Protein AF-X1J304-F1 (afdb_monomer)

Solvent-accessible surface area (backbone atoms only — not comparable to full-atom values): 6869 Å² total; per-residue (Å²): 71,37,33,36,25,43,45,40,58,75,70,74,62,66,76,68,85,78,65,84,80,47,63,70,56,57,67,50,58,81,76,45,65,69,67,85,62,41,68,59,48,56,53,50,46,40,74,79,41,79,46,53,76,30,53,32,90,58,16,23,46,63,52,46,73,74,50,47,51,79,29,48,41,80,45,75,54,59,59,70,50,84,34,91,89,47,60,55,69,13,27,45,43,32,13,77,60,67,61,100,86,41,63,10,62,49,33,44,56,58,56,76,72,51,74,62,57,52,114

InterPro domains:
  IPR024983 CHAT domain [PF12770] (31-117)

pLDDT: mean 86.0, std 13.69, range [49.28, 97.06]

Nearest PDB structures (foldseek):
  8rw5-assembly1_B  TM=8.098E-01  e=4.177E-02  Myxococcus xanthus
  8rot-assembly1_B  TM=7.914E-01  e=3.651E-02  Myxococcus xanthus
  5z20-assembly1_C  TM=4.180E-01  e=5.692E+00  Pseudomonas aeruginosa

Mean predicted aligned error: 5.96 Å

Sequence (119 aa):
MLAFAPEYDANALSLLDKRELITRQKKYRKDLYPIPGVIEEVNAIKSLIPSD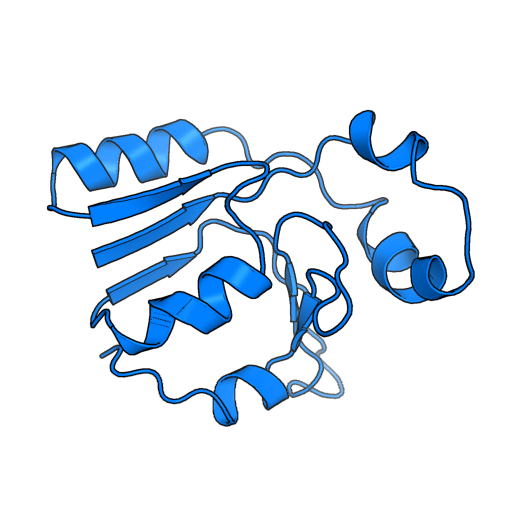VYIGSDATETNFKKIAENYDILHLAMHTVIDNQDPMFSKLIFTLITDSLNDGLLNTHEIFSLKLKAR

Structure (mmCIF, N/CA/C/O backbone):
data_AF-X1J304-F1
#
_entry.id   AF-X1J304-F1
#
loop_
_atom_site.group_PDB
_atom_site.id
_atom_site.type_symbol
_atom_site.label_atom_id
_atom_site.label_alt_id
_atom_site.label_comp_id
_atom_site.label_asym_id
_atom_site.label_entity_id
_atom_site.label_seq_id
_atom_site.pdbx_PDB_ins_code
_atom_site.Cartn_x
_atom_site.Cartn_y
_atom_site.Cartn_z
_atom_site.occupancy
_atom_site.B_iso_or_equiv
_atom_site.auth_seq_id
_atom_site.auth_comp_id
_atom_site.auth_asym_id
_atom_site.auth_atom_id
_atom_site.pdbx_PDB_model_num
ATOM 1 N N . MET A 1 1 ? -10.841 -0.594 10.101 1.00 91.69 1 MET A N 1
ATOM 2 C CA . MET A 1 1 ? -10.094 -1.351 9.066 1.00 91.69 1 MET A CA 1
ATOM 3 C C . MET A 1 1 ? -9.336 -0.371 8.185 1.00 91.69 1 MET A C 1
ATOM 5 O O . MET A 1 1 ? -9.771 0.767 8.083 1.00 91.69 1 MET A O 1
ATOM 9 N N . LEU A 1 2 ? -8.232 -0.790 7.574 1.00 96.38 2 LEU A N 1
ATOM 10 C CA . LEU A 1 2 ? -7.475 0.009 6.612 1.00 96.38 2 LEU A CA 1
ATOM 11 C C . LEU A 1 2 ? -7.488 -0.671 5.242 1.00 96.38 2 LEU A C 1
ATOM 13 O O .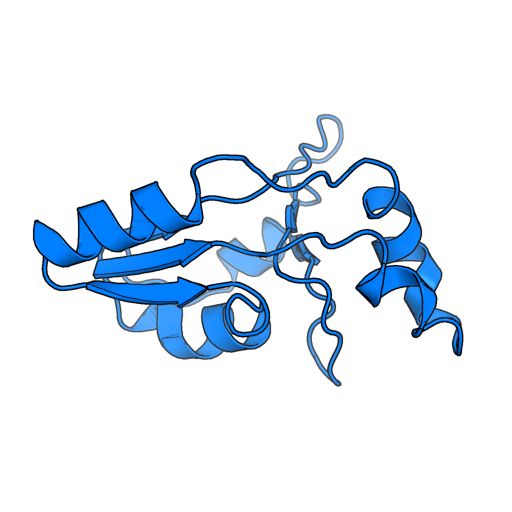 LEU A 1 2 ? -7.207 -1.866 5.168 1.00 96.38 2 LEU A O 1
ATOM 17 N N . ALA A 1 3 ? -7.775 0.076 4.177 1.00 96.62 3 ALA A N 1
ATOM 18 C CA . ALA A 1 3 ? -7.767 -0.426 2.807 1.00 96.62 3 ALA A CA 1
ATOM 19 C C . ALA A 1 3 ? -6.872 0.420 1.886 1.00 96.62 3 ALA A C 1
ATOM 21 O O . ALA A 1 3 ? -6.874 1.648 1.970 1.00 96.62 3 ALA A O 1
ATOM 22 N N . PHE A 1 4 ? -6.116 -0.237 1.005 1.00 96.94 4 PHE A N 1
ATOM 23 C CA . PHE A 1 4 ? -5.258 0.404 0.003 1.00 96.94 4 PHE A CA 1
ATOM 24 C C . PHE A 1 4 ? -5.609 -0.082 -1.402 1.00 96.94 4 PHE A C 1
ATOM 26 O O . PHE A 1 4 ? -5.666 -1.289 -1.632 1.00 96.94 4 PHE A O 1
ATOM 33 N N . ALA A 1 5 ? -5.760 0.863 -2.329 1.00 95.88 5 ALA A N 1
ATOM 34 C CA . ALA A 1 5 ? -5.977 0.633 -3.755 1.00 95.88 5 ALA A CA 1
ATOM 35 C C . ALA A 1 5 ? -5.018 1.511 -4.587 1.00 95.88 5 ALA A C 1
ATOM 37 O O . ALA A 1 5 ? -5.361 2.645 -4.934 1.00 95.88 5 ALA A O 1
ATOM 38 N N . PRO A 1 6 ? -3.793 1.034 -4.868 1.00 94.31 6 PRO A N 1
ATOM 39 C CA . PRO A 1 6 ? -2.826 1.748 -5.696 1.00 94.31 6 PRO A CA 1
ATOM 40 C C . PRO A 1 6 ? -3.269 1.966 -7.138 1.00 94.31 6 PRO A C 1
ATOM 42 O O . PRO A 1 6 ? -4.053 1.194 -7.690 1.00 94.31 6 PRO A O 1
ATOM 45 N N . GLU A 1 7 ? -2.685 2.982 -7.772 1.00 89.94 7 GLU A N 1
ATOM 46 C CA . GLU A 1 7 ? -2.811 3.210 -9.212 1.00 89.94 7 GLU A CA 1
ATOM 47 C C . GLU A 1 7 ? -1.496 2.945 -9.945 1.00 89.94 7 GLU A C 1
ATOM 49 O O . GLU A 1 7 ? -0.396 3.163 -9.431 1.00 89.94 7 GLU A O 1
ATOM 54 N N . TYR A 1 8 ? -1.633 2.497 -11.190 1.00 86.94 8 TYR A N 1
ATOM 55 C CA . TYR A 1 8 ? -0.522 2.117 -12.057 1.00 86.94 8 TYR A CA 1
ATOM 56 C C . TYR A 1 8 ? -0.667 2.770 -13.436 1.00 86.94 8 TYR A C 1
ATOM 58 O O . TYR A 1 8 ? -0.570 2.106 -14.464 1.00 86.94 8 TYR A O 1
ATOM 66 N N . ASP A 1 9 ? -0.973 4.071 -13.468 1.00 73.44 9 ASP A N 1
ATOM 67 C CA . ASP A 1 9 ? -1.172 4.787 -14.730 1.00 73.44 9 ASP A CA 1
ATOM 68 C C . ASP A 1 9 ? 0.111 4.803 -15.576 1.00 73.44 9 ASP A C 1
ATOM 70 O O . ASP A 1 9 ? 1.108 5.439 -15.232 1.00 73.44 9 ASP A O 1
ATOM 74 N N . ALA A 1 10 ? 0.058 4.140 -16.731 1.00 60.25 10 ALA A N 1
ATOM 75 C CA . ALA A 1 10 ? 1.138 4.094 -17.707 1.00 60.25 10 ALA A CA 1
ATOM 76 C C . ALA A 1 10 ? 1.567 5.490 -18.210 1.00 60.25 10 ALA A C 1
ATOM 78 O O . ALA A 1 10 ? 2.728 5.662 -18.588 1.00 60.25 10 ALA A O 1
ATOM 79 N N . ASN A 1 11 ? 0.671 6.487 -18.190 1.00 54.31 11 ASN A N 1
ATOM 80 C CA . ASN A 1 11 ? 0.944 7.840 -18.685 1.00 54.31 11 ASN A CA 1
ATOM 81 C C . ASN A 1 11 ? 1.627 8.732 -17.636 1.00 54.31 11 ASN A C 1
ATOM 83 O O . ASN A 1 11 ? 2.609 9.403 -17.956 1.00 54.31 11 ASN A O 1
ATOM 87 N N . ALA A 1 12 ? 1.190 8.700 -16.372 1.00 52.53 12 ALA A N 1
ATOM 88 C CA . ALA A 1 12 ? 1.877 9.385 -15.268 1.00 52.53 12 ALA A CA 1
ATOM 89 C C . ALA A 1 12 ? 3.334 8.905 -15.081 1.00 52.53 12 ALA A C 1
ATOM 91 O O . ALA A 1 12 ? 4.212 9.661 -14.656 1.00 52.53 12 ALA A O 1
ATOM 92 N N . LEU A 1 13 ? 3.618 7.655 -15.461 1.00 52.25 13 LEU A N 1
ATOM 93 C CA . LEU A 1 13 ? 4.929 7.019 -15.337 1.00 52.25 13 LEU A CA 1
ATOM 94 C C . LEU A 1 13 ? 5.979 7.496 -16.359 1.00 52.25 13 LEU A C 1
ATOM 96 O O . LEU A 1 13 ? 7.167 7.245 -16.142 1.00 52.25 13 LEU A O 1
ATOM 100 N N . SER A 1 14 ? 5.593 8.192 -17.438 1.00 50.09 14 SER A N 1
ATOM 101 C CA . SER A 1 14 ? 6.542 8.695 -18.449 1.00 50.09 14 SER A CA 1
ATOM 102 C C . SER A 1 14 ? 7.186 10.040 -18.078 1.00 50.09 14 SER A C 1
ATOM 104 O O . SER A 1 14 ? 8.163 10.443 -18.706 1.00 50.09 14 SER A O 1
ATOM 106 N N . LEU A 1 15 ? 6.651 10.753 -17.080 1.00 49.28 15 LEU A N 1
ATOM 107 C CA . LEU A 1 15 ? 7.086 12.110 -16.715 1.00 49.28 15 LEU A CA 1
ATOM 108 C C . LEU A 1 15 ? 8.203 12.141 -15.654 1.00 49.28 15 LEU A C 1
ATOM 110 O O . LEU A 1 15 ? 8.783 13.195 -15.399 1.00 49.28 15 LEU A O 1
ATOM 114 N N . LEU A 1 16 ? 8.540 10.994 -15.056 1.00 52.56 16 LEU A N 1
ATOM 115 C CA . LEU A 1 16 ? 9.500 10.870 -13.947 1.00 52.56 16 LEU A CA 1
ATOM 116 C C . LEU A 1 16 ? 10.937 10.526 -14.397 1.00 52.56 16 LEU A C 1
ATOM 118 O O . LEU A 1 16 ? 11.764 10.145 -13.572 1.00 52.56 16 LEU A O 1
ATOM 122 N N . ASP A 1 17 ? 11.259 10.658 -15.688 1.00 52.06 17 ASP A N 1
ATOM 123 C CA . ASP A 1 17 ? 12.484 10.136 -16.326 1.00 52.06 17 ASP A CA 1
ATOM 124 C C . ASP A 1 17 ? 13.770 10.953 -16.048 1.00 52.06 17 ASP A C 1
ATOM 126 O O . ASP A 1 17 ? 14.535 11.294 -16.952 1.00 52.06 17 ASP A O 1
ATOM 130 N N . LYS A 1 18 ? 14.036 11.301 -14.781 1.00 51.34 18 LYS A N 1
ATOM 131 C CA . LYS A 1 18 ? 15.315 11.896 -14.355 1.00 51.34 18 LYS A CA 1
ATOM 132 C C . LYS A 1 18 ? 15.777 11.344 -13.001 1.00 51.34 18 LYS A C 1
ATOM 134 O O . LYS A 1 18 ? 15.439 11.920 -11.971 1.00 51.34 18 LYS A O 1
ATOM 139 N N . ARG A 1 19 ? 16.635 10.307 -13.052 1.00 53.25 19 ARG A N 1
ATOM 140 C CA . ARG A 1 19 ? 17.724 9.887 -12.114 1.00 53.25 19 ARG A CA 1
ATOM 141 C C . ARG A 1 19 ? 17.738 8.369 -11.832 1.00 53.25 19 ARG A C 1
ATOM 143 O O . ARG A 1 19 ? 16.704 7.730 -11.720 1.00 53.25 19 ARG A O 1
ATOM 150 N N . GLU A 1 20 ? 18.941 7.805 -11.699 1.0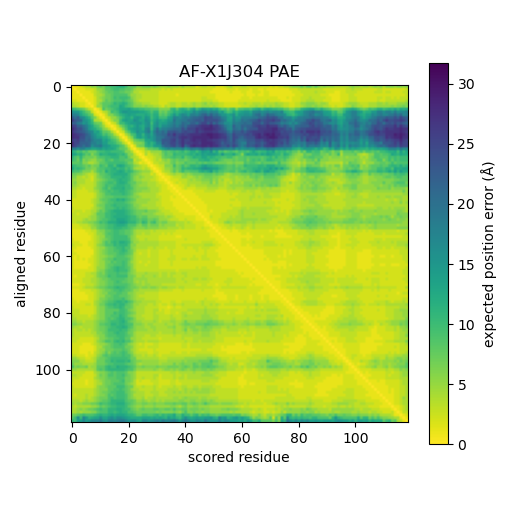0 49.53 20 GL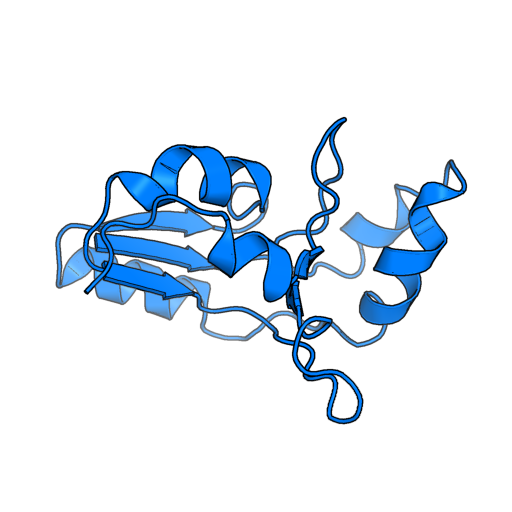U A N 1
ATOM 151 C CA . GLU A 1 20 ? 19.309 6.369 -11.622 1.00 49.53 20 GLU A CA 1
ATOM 152 C C . GLU A 1 20 ? 18.520 5.455 -10.657 1.00 49.53 20 GLU A C 1
ATOM 154 O O . GLU A 1 20 ? 18.530 4.236 -10.845 1.00 49.53 20 GLU A O 1
ATOM 159 N N . LEU A 1 21 ? 17.778 5.999 -9.683 1.00 50.41 21 LEU A N 1
ATOM 160 C CA . LEU A 1 21 ? 16.886 5.235 -8.787 1.00 50.41 21 LEU A CA 1
ATOM 161 C C . LEU A 1 21 ? 15.756 4.502 -9.548 1.00 50.41 21 LEU A C 1
ATOM 163 O O . LEU A 1 21 ? 15.158 3.549 -9.051 1.00 50.41 21 LEU A O 1
ATOM 167 N N . ILE A 1 22 ? 15.511 4.904 -10.798 1.00 56.44 22 ILE A N 1
ATOM 168 C CA . ILE A 1 22 ? 14.471 4.392 -11.695 1.00 56.44 22 ILE A CA 1
ATOM 169 C C . ILE A 1 22 ? 14.654 2.909 -12.069 1.00 56.44 22 ILE A C 1
ATOM 171 O O . ILE A 1 22 ? 13.666 2.270 -12.423 1.00 56.44 22 ILE A O 1
ATOM 175 N N . THR A 1 23 ? 15.847 2.308 -11.974 1.00 60.97 23 THR A N 1
ATOM 176 C CA . THR A 1 23 ? 16.088 0.949 -12.514 1.00 60.97 23 THR A CA 1
ATOM 177 C C . THR A 1 23 ? 15.215 -0.131 -11.862 1.00 60.97 23 THR A C 1
ATOM 179 O O . THR A 1 23 ? 14.659 -0.979 -12.564 1.00 60.97 23 THR A O 1
ATOM 182 N N . ARG A 1 24 ? 15.029 -0.078 -10.534 1.00 69.25 24 ARG A N 1
ATOM 183 C CA . ARG A 1 24 ? 14.257 -1.088 -9.787 1.00 69.25 24 ARG A CA 1
ATOM 184 C C . ARG A 1 24 ? 12.764 -1.008 -10.099 1.00 69.25 24 ARG A C 1
ATOM 186 O O . ARG A 1 24 ? 12.159 -2.015 -10.446 1.00 69.25 24 ARG A O 1
ATOM 193 N N . GLN A 1 25 ? 12.193 0.193 -10.059 1.00 70.19 25 GLN A N 1
ATOM 194 C CA . GLN A 1 25 ? 10.785 0.431 -10.394 1.00 70.19 25 GLN A CA 1
ATOM 195 C C . GLN A 1 25 ? 10.503 0.196 -11.884 1.00 70.19 25 GLN A C 1
ATOM 197 O O . GLN A 1 25 ? 9.474 -0.373 -12.235 1.00 70.19 25 GLN A O 1
ATOM 202 N N . LYS A 1 26 ? 11.430 0.573 -12.777 1.00 71.50 26 LYS A N 1
ATOM 203 C CA . LYS A 1 26 ? 11.297 0.400 -14.235 1.00 71.50 26 LYS A CA 1
ATOM 204 C C . LYS A 1 26 ? 11.128 -1.061 -14.644 1.00 71.50 26 LYS A C 1
ATOM 206 O O . LYS A 1 26 ? 10.450 -1.312 -15.636 1.00 71.50 26 LYS A O 1
ATOM 211 N N . LYS A 1 27 ? 11.692 -2.004 -13.878 1.00 78.12 27 LYS A N 1
ATOM 212 C CA . LYS A 1 27 ? 11.464 -3.443 -14.077 1.00 78.12 27 LYS A CA 1
ATOM 213 C C . LYS A 1 27 ? 9.979 -3.800 -13.972 1.00 78.12 27 LYS A C 1
ATOM 215 O O . LYS A 1 27 ? 9.503 -4.570 -14.790 1.00 78.12 27 LYS A O 1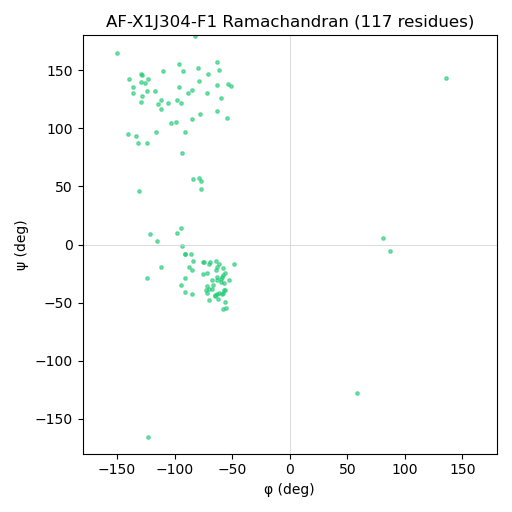
ATOM 220 N N . TYR A 1 28 ? 9.267 -3.231 -13.003 1.00 77.69 28 TYR A N 1
ATOM 221 C CA . TYR A 1 28 ? 7.876 -3.592 -12.714 1.00 77.69 28 TYR A CA 1
ATOM 222 C C . TYR A 1 28 ? 6.869 -2.729 -13.479 1.00 77.69 28 TYR A C 1
ATOM 224 O O . TYR A 1 28 ? 5.812 -3.212 -13.852 1.00 77.69 28 TYR A O 1
ATOM 232 N N . ARG A 1 29 ? 7.219 -1.480 -13.811 1.00 72.88 29 ARG A N 1
ATOM 233 C CA . ARG A 1 29 ? 6.338 -0.538 -14.529 1.00 72.88 29 ARG A CA 1
ATOM 234 C C . ARG A 1 29 ? 5.744 -1.063 -15.836 1.00 72.88 29 ARG A C 1
ATOM 236 O O . ARG A 1 29 ? 4.668 -0.621 -16.207 1.00 72.88 29 ARG A O 1
ATOM 243 N N . LYS A 1 30 ? 6.440 -1.952 -16.550 1.00 69.06 30 LYS A N 1
ATOM 244 C CA . LYS A 1 30 ? 5.978 -2.456 -17.855 1.00 69.06 30 LYS A CA 1
ATOM 245 C C . LYS A 1 30 ? 4.785 -3.409 -17.758 1.00 69.06 30 LYS A C 1
ATOM 247 O O . LYS A 1 30 ? 4.036 -3.508 -18.722 1.00 69.06 30 LYS A O 1
ATOM 252 N N . ASP A 1 31 ? 4.617 -4.057 -16.609 1.00 74.69 31 ASP A N 1
ATOM 253 C CA . ASP A 1 31 ? 3.636 -5.130 -16.421 1.00 74.69 31 ASP A CA 1
ATOM 254 C C . ASP A 1 31 ? 2.537 -4.749 -15.413 1.00 74.69 31 ASP A C 1
ATOM 256 O O . ASP A 1 31 ? 1.660 -5.554 -15.104 1.00 74.69 31 ASP A O 1
ATOM 260 N N . LEU A 1 32 ? 2.565 -3.515 -14.899 1.00 82.38 32 LEU A N 1
ATOM 261 C CA . LEU A 1 32 ? 1.575 -3.001 -13.957 1.00 82.38 32 LEU A CA 1
ATOM 262 C C . LEU A 1 32 ? 0.443 -2.315 -14.711 1.00 82.38 32 LEU A C 1
ATOM 264 O O . LEU A 1 32 ? 0.530 -1.143 -15.066 1.00 82.38 32 LEU A O 1
ATOM 268 N N . TYR A 1 33 ? -0.631 -3.061 -14.930 1.00 84.31 33 TYR A N 1
ATOM 269 C CA . TYR A 1 33 ? -1.881 -2.513 -15.442 1.00 84.31 33 TYR A CA 1
ATOM 270 C C . TYR A 1 33 ? -2.806 -2.136 -14.282 1.00 84.31 33 TYR A C 1
ATOM 272 O O . TYR A 1 33 ? -2.770 -2.799 -13.239 1.00 84.31 33 TYR A O 1
ATOM 280 N N . PRO A 1 34 ? -3.663 -1.113 -14.445 1.00 84.94 34 PRO A N 1
ATOM 281 C CA . PRO A 1 34 ? -4.735 -0.850 -13.494 1.00 84.94 34 PRO A CA 1
ATOM 282 C C . PRO A 1 34 ? -5.546 -2.122 -13.225 1.00 84.94 34 PRO A C 1
ATOM 284 O O . PRO A 1 34 ? -5.869 -2.850 -14.163 1.00 84.94 34 PRO A O 1
ATOM 287 N N . ILE A 1 35 ? -5.866 -2.387 -11.956 1.00 86.31 35 ILE A N 1
ATOM 288 C CA . ILE A 1 35 ? -6.734 -3.501 -11.558 1.00 86.31 35 ILE A CA 1
ATOM 289 C C . ILE A 1 35 ? -8.182 -3.003 -11.682 1.00 86.31 35 ILE A C 1
ATOM 291 O O . ILE A 1 35 ? -8.591 -2.146 -10.893 1.00 86.31 35 ILE A O 1
ATOM 295 N N . PRO A 1 36 ? -8.965 -3.459 -12.678 1.00 86.75 36 PRO A N 1
ATOM 296 C CA . PRO A 1 36 ? -10.328 -2.971 -12.860 1.00 86.75 36 PRO A CA 1
ATOM 297 C C . PRO A 1 36 ? -11.188 -3.335 -11.647 1.00 86.75 36 PRO A C 1
ATOM 299 O O . PRO A 1 36 ? -11.115 -4.463 -11.165 1.00 86.75 36 PRO A O 1
ATOM 302 N N . GLY A 1 37 ? -12.016 -2.406 -11.171 1.00 87.88 37 GLY A N 1
ATOM 303 C CA . GLY A 1 37 ? -12.905 -2.654 -10.032 1.00 87.88 37 GLY A CA 1
ATOM 304 C C . GLY A 1 37 ? -12.281 -2.399 -8.657 1.00 87.88 37 GLY A C 1
ATOM 305 O O . GLY A 1 37 ? -12.988 -2.486 -7.658 1.00 87.88 37 GLY A O 1
ATOM 306 N N . VAL A 1 38 ? -10.981 -2.089 -8.574 1.00 91.62 38 VAL A N 1
ATOM 307 C CA . VAL A 1 38 ? -10.282 -1.973 -7.281 1.00 91.62 38 VAL A CA 1
ATOM 308 C C . VAL A 1 38 ? -10.777 -0.786 -6.450 1.00 91.62 38 VAL A C 1
ATOM 310 O O . VAL A 1 38 ? -10.876 -0.864 -5.228 1.00 91.62 38 VAL A O 1
ATOM 313 N N . ILE A 1 39 ? -11.133 0.317 -7.116 1.00 91.38 39 ILE A N 1
ATOM 314 C CA . ILE A 1 39 ? -11.672 1.519 -6.470 1.00 91.38 39 ILE A CA 1
ATOM 315 C C . ILE A 1 39 ? -13.093 1.239 -5.978 1.00 91.38 39 ILE A C 1
ATOM 317 O O . ILE A 1 39 ? -13.472 1.634 -4.875 1.00 91.38 39 ILE A O 1
ATOM 321 N N . GLU A 1 40 ? -13.885 0.546 -6.788 1.00 93.25 40 GLU A N 1
ATOM 322 C CA . GLU A 1 40 ? -15.237 0.121 -6.454 1.00 93.25 40 GLU A CA 1
ATOM 323 C C . GLU A 1 40 ? -15.233 -0.845 -5.260 1.00 93.25 40 GLU A C 1
ATOM 325 O O . GLU A 1 40 ? -16.034 -0.670 -4.343 1.00 93.25 40 GLU A O 1
ATOM 330 N N . GLU A 1 41 ? -14.297 -1.798 -5.219 1.00 91.00 41 GLU A N 1
ATOM 331 C CA . GLU A 1 41 ? -14.114 -2.753 -4.121 1.00 91.00 41 GLU A CA 1
ATOM 332 C C . GLU A 1 41 ? -13.859 -2.041 -2.787 1.00 91.00 41 GLU A C 1
ATOM 334 O O . GLU A 1 41 ? -14.614 -2.224 -1.827 1.00 91.00 41 GLU A O 1
ATOM 339 N N . VAL A 1 42 ? -12.842 -1.176 -2.716 1.00 92.75 42 VAL A N 1
ATOM 340 C CA . VAL A 1 42 ? -12.490 -0.515 -1.448 1.00 92.75 42 VAL A CA 1
ATOM 341 C C . VAL A 1 42 ? -13.562 0.470 -0.974 1.00 92.75 42 VAL A C 1
ATOM 343 O O . VAL A 1 42 ? -13.781 0.621 0.231 1.00 92.75 42 VAL A O 1
ATOM 346 N N . ASN A 1 43 ? -14.293 1.102 -1.898 1.00 92.81 43 ASN A N 1
ATOM 347 C CA . ASN A 1 43 ? -15.433 1.958 -1.559 1.00 92.81 43 ASN A CA 1
ATOM 348 C C . ASN A 1 43 ? -16.649 1.149 -1.080 1.00 92.81 43 ASN A C 1
ATOM 350 O O . ASN A 1 43 ? -17.362 1.584 -0.168 1.00 92.81 43 ASN A O 1
ATOM 354 N N . ALA A 1 44 ? -16.875 -0.040 -1.644 1.00 92.81 44 ALA A N 1
ATOM 355 C CA . ALA A 1 44 ? -17.908 -0.951 -1.167 1.00 92.81 44 ALA A CA 1
ATOM 356 C C . ALA A 1 44 ? -17.590 -1.442 0.254 1.00 92.81 44 ALA A C 1
ATOM 358 O O . ALA A 1 44 ? -18.465 -1.402 1.120 1.00 92.81 44 ALA A O 1
ATOM 359 N N . ILE A 1 45 ? -16.329 -1.800 0.531 1.00 89.94 45 ILE A N 1
ATOM 360 C CA . ILE A 1 45 ? -15.865 -2.175 1.877 1.00 89.94 45 ILE A CA 1
ATOM 361 C C . ILE A 1 45 ? -16.146 -1.054 2.877 1.00 89.94 45 ILE A C 1
ATOM 363 O O . ILE A 1 45 ? -16.772 -1.309 3.903 1.00 89.94 45 ILE A O 1
ATOM 367 N N . LYS A 1 46 ? -15.766 0.188 2.553 1.00 92.00 46 LYS A N 1
ATOM 368 C CA . LYS A 1 46 ? -16.013 1.362 3.408 1.00 92.00 46 LYS A CA 1
ATOM 369 C C . LYS A 1 46 ? -17.487 1.574 3.741 1.00 92.00 46 LYS A C 1
ATOM 371 O O . LYS A 1 46 ? -17.814 2.069 4.817 1.00 92.00 46 LYS A O 1
ATOM 376 N N . SER A 1 47 ? -18.374 1.220 2.813 1.00 91.38 47 SER A N 1
ATOM 377 C CA . SER A 1 47 ? -19.823 1.349 2.996 1.00 91.38 47 SER A CA 1
ATOM 378 C C . SER A 1 47 ? -20.402 0.271 3.917 1.00 91.38 47 SER A C 1
ATOM 380 O O . SER A 1 47 ? -21.438 0.491 4.539 1.00 91.38 47 SER A O 1
ATOM 382 N N . LEU A 1 48 ? -19.743 -0.887 4.011 1.00 92.50 48 LEU A N 1
ATOM 383 C CA . LEU A 1 48 ? -20.166 -2.022 4.835 1.00 92.50 48 LEU A CA 1
ATOM 384 C C . LEU A 1 48 ? -19.503 -2.027 6.217 1.00 92.50 48 LEU A C 1
ATOM 386 O O . LEU A 1 48 ? -20.111 -2.450 7.199 1.00 92.50 48 LEU A O 1
ATOM 390 N N . ILE A 1 49 ? -18.249 -1.585 6.291 1.00 91.06 49 ILE A N 1
ATOM 391 C CA . ILE A 1 49 ? -17.399 -1.637 7.478 1.00 91.06 49 ILE A CA 1
ATOM 392 C C . ILE A 1 49 ? -16.686 -0.286 7.608 1.00 91.06 49 ILE A C 1
ATOM 394 O O . ILE A 1 49 ? -16.058 0.152 6.645 1.00 91.06 49 ILE A O 1
ATOM 398 N N . PRO A 1 50 ? -16.693 0.362 8.790 1.00 91.56 50 PRO A N 1
ATOM 399 C CA . PRO A 1 50 ? -15.903 1.566 9.021 1.00 91.56 50 PRO A CA 1
ATOM 400 C C . PRO A 1 50 ? -14.417 1.339 8.702 1.00 91.56 50 PRO A C 1
ATOM 402 O O . PRO A 1 50 ? -13.690 0.620 9.410 1.00 91.56 50 PRO A O 1
ATOM 405 N N . SER A 1 51 ? -13.964 1.949 7.609 1.00 93.38 51 SER A N 1
ATOM 406 C CA . SER A 1 51 ? -12.599 1.804 7.126 1.00 93.38 51 SER A CA 1
ATOM 407 C C . SER A 1 51 ? -12.015 3.111 6.614 1.00 93.38 51 SER A C 1
ATOM 409 O O . SER A 1 51 ? -12.682 3.869 5.905 1.00 93.38 51 SER A O 1
ATOM 411 N N . ASP A 1 52 ? -10.731 3.300 6.895 1.00 95.88 52 ASP A N 1
ATOM 412 C CA . ASP A 1 52 ? -9.917 4.306 6.230 1.00 95.88 52 ASP A CA 1
ATOM 413 C C . ASP A 1 52 ? -9.382 3.720 4.929 1.00 95.88 52 ASP A C 1
ATOM 415 O O . ASP A 1 52 ? -8.927 2.575 4.889 1.00 95.88 52 ASP A O 1
ATOM 419 N N . VAL A 1 53 ? -9.493 4.491 3.850 1.00 96.06 53 VAL A N 1
ATOM 420 C CA . VAL A 1 53 ? -9.194 4.022 2.497 1.00 96.06 53 VAL A CA 1
ATOM 421 C C . VAL A 1 53 ? -8.226 4.987 1.834 1.00 96.06 53 VAL A C 1
ATOM 423 O O . VAL A 1 53 ? -8.489 6.187 1.788 1.00 96.06 53 VAL A O 1
ATOM 426 N N . TYR A 1 54 ? -7.136 4.444 1.302 1.00 96.44 54 TYR A N 1
ATOM 427 C CA . TYR A 1 54 ? -6.133 5.160 0.522 1.00 96.44 54 TYR A CA 1
ATOM 428 C C . TYR A 1 54 ? -6.201 4.673 -0.924 1.00 96.44 54 TYR A C 1
ATOM 430 O O . TYR A 1 54 ? -6.104 3.472 -1.177 1.00 96.44 54 TYR A O 1
ATOM 438 N N . ILE A 1 55 ? -6.390 5.593 -1.871 1.00 94.38 55 ILE A N 1
ATOM 439 C CA . ILE A 1 55 ? -6.631 5.284 -3.288 1.00 94.38 55 ILE A CA 1
ATOM 440 C C . ILE A 1 55 ? -5.654 6.079 -4.154 1.00 94.38 55 ILE A C 1
ATOM 442 O O . ILE A 1 55 ? -5.309 7.213 -3.820 1.00 94.38 55 ILE A O 1
ATOM 446 N N . GLY A 1 56 ? -5.215 5.494 -5.267 1.00 92.25 56 GLY A N 1
ATOM 447 C CA . GLY A 1 56 ? -4.432 6.184 -6.287 1.00 92.25 56 GLY A CA 1
ATOM 448 C C . GLY A 1 56 ? -3.135 6.763 -5.730 1.00 92.25 56 GLY A C 1
ATOM 449 O O . GLY A 1 56 ? -2.377 6.059 -5.057 1.00 92.25 56 GLY A O 1
ATOM 450 N N . SER A 1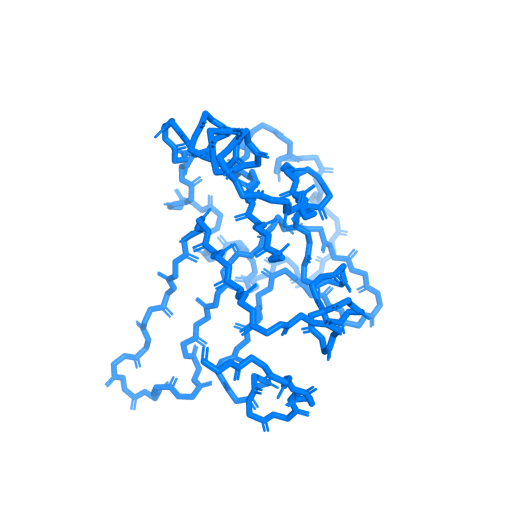 57 ? -2.883 8.050 -5.962 1.00 91.50 57 SER A N 1
ATOM 451 C CA . SER A 1 57 ? -1.691 8.753 -5.467 1.00 91.50 57 SER A CA 1
ATOM 452 C C . SER A 1 57 ? -1.512 8.727 -3.946 1.00 91.50 57 SER A C 1
ATOM 454 O O . SER A 1 57 ? -0.395 8.918 -3.474 1.00 91.50 57 SER A O 1
ATOM 456 N N . ASP A 1 58 ? -2.570 8.467 -3.171 1.00 94.19 58 ASP A N 1
ATOM 457 C CA . ASP A 1 58 ? -2.487 8.379 -1.710 1.00 94.19 58 ASP A CA 1
ATOM 458 C C . ASP A 1 58 ? -2.119 6.972 -1.219 1.00 94.19 58 ASP A C 1
ATOM 460 O O . ASP A 1 58 ? -1.613 6.815 -0.102 1.00 94.19 58 ASP A O 1
ATOM 464 N N . ALA A 1 59 ? -2.305 5.944 -2.049 1.00 95.56 59 ALA A N 1
ATOM 465 C CA . ALA A 1 59 ? -1.986 4.552 -1.744 1.00 95.56 59 ALA A CA 1
ATOM 466 C C . ALA A 1 59 ? -0.479 4.257 -1.895 1.00 95.56 59 ALA A C 1
ATOM 468 O O . ALA A 1 59 ? -0.056 3.386 -2.658 1.00 95.56 59 ALA A O 1
ATOM 469 N N . THR A 1 60 ? 0.343 5.006 -1.160 1.00 95.50 60 THR A N 1
ATOM 470 C CA . THR A 1 60 ? 1.810 4.917 -1.175 1.00 95.50 60 THR A CA 1
ATOM 471 C C . THR A 1 60 ? 2.350 4.036 -0.055 1.00 95.50 60 THR A C 1
ATOM 473 O O . THR A 1 60 ? 1.750 3.915 1.016 1.00 95.50 60 THR A O 1
ATOM 476 N N . GLU A 1 61 ? 3.543 3.483 -0.274 1.00 95.88 61 GLU A N 1
ATOM 477 C CA . GLU A 1 61 ? 4.294 2.744 0.746 1.00 95.88 61 GLU A CA 1
ATOM 478 C C . GLU A 1 61 ? 4.529 3.599 2.002 1.00 95.88 61 GLU A C 1
ATOM 480 O O . GLU A 1 61 ? 4.401 3.122 3.129 1.00 95.88 61 GLU A O 1
ATOM 485 N N . THR A 1 62 ? 4.812 4.888 1.817 1.00 96.00 62 THR A N 1
ATOM 486 C CA . THR A 1 62 ? 5.034 5.842 2.906 1.00 96.00 62 THR A CA 1
ATOM 487 C C . THR A 1 62 ? 3.804 6.013 3.783 1.00 96.00 62 THR A C 1
ATOM 489 O O . THR A 1 62 ? 3.917 5.978 5.009 1.00 96.00 62 THR A O 1
ATOM 492 N N . ASN A 1 63 ? 2.626 6.194 3.181 1.00 96.50 63 ASN A N 1
ATOM 493 C CA . ASN A 1 63 ? 1.387 6.297 3.944 1.00 96.50 63 ASN A CA 1
ATOM 494 C C . ASN A 1 63 ? 1.096 4.980 4.664 1.00 96.50 63 ASN A C 1
ATOM 496 O O . ASN A 1 63 ? 0.835 4.998 5.864 1.00 96.50 63 ASN A O 1
ATOM 500 N N . PHE A 1 64 ? 1.257 3.842 3.987 1.00 97.06 64 PHE A N 1
ATOM 501 C CA . PHE A 1 64 ? 1.091 2.532 4.608 1.00 97.06 64 PHE A CA 1
ATOM 502 C C . PHE A 1 64 ? 1.987 2.349 5.842 1.00 97.06 64 PHE A C 1
ATOM 504 O O . PHE A 1 64 ? 1.474 2.102 6.932 1.00 97.06 64 PHE A O 1
ATOM 511 N N . LYS A 1 65 ? 3.307 2.552 5.719 1.00 95.69 65 LYS A N 1
ATOM 512 C CA . LYS A 1 65 ? 4.247 2.404 6.845 1.00 95.69 65 LYS A CA 1
ATOM 513 C C . LYS A 1 65 ? 3.922 3.341 8.016 1.00 95.69 65 LYS A C 1
ATOM 515 O O . LYS A 1 65 ? 4.156 2.969 9.160 1.00 95.69 65 LYS A O 1
ATOM 520 N N . LYS A 1 66 ? 3.378 4.536 7.751 1.00 95.06 66 LYS A N 1
ATOM 521 C CA . LYS A 1 66 ? 3.008 5.511 8.792 1.00 95.06 66 LYS A CA 1
ATOM 522 C C . LYS A 1 66 ? 1.773 5.113 9.590 1.00 95.06 66 LYS A C 1
ATOM 524 O O . LYS A 1 66 ? 1.728 5.401 10.781 1.00 95.06 66 LYS A O 1
ATOM 529 N N . ILE A 1 67 ? 0.758 4.537 8.943 1.00 95.50 67 ILE A N 1
ATOM 530 C CA . ILE A 1 67 ? -0.545 4.343 9.592 1.00 95.50 67 ILE A CA 1
ATOM 531 C C . ILE A 1 67 ? -0.902 2.881 9.877 1.00 95.50 67 ILE A C 1
ATOM 533 O O . ILE A 1 67 ? -1.730 2.644 10.752 1.00 95.50 67 ILE A O 1
ATOM 537 N N . ALA A 1 68 ? -0.270 1.897 9.224 1.00 95.81 68 ALA A N 1
ATOM 538 C CA . ALA A 1 68 ? -0.688 0.492 9.290 1.00 95.81 68 ALA A CA 1
ATOM 539 C C . ALA A 1 68 ? -0.583 -0.123 10.694 1.00 95.81 68 ALA A C 1
ATOM 541 O O . ALA A 1 68 ? -1.371 -1.000 11.039 1.00 95.81 68 ALA A O 1
ATOM 542 N N . GLU A 1 69 ? 0.328 0.368 11.541 1.00 95.06 69 GLU A N 1
ATOM 543 C CA . GLU A 1 69 ? 0.458 -0.078 12.938 1.00 95.06 69 GLU A CA 1
ATOM 544 C C . GLU A 1 69 ? -0.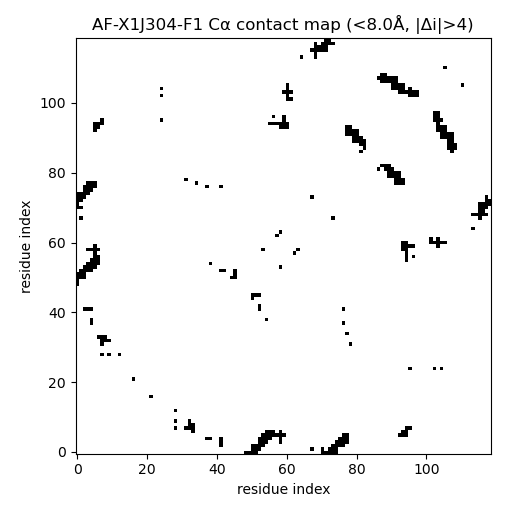769 0.235 13.815 1.00 95.06 69 GLU A C 1
ATOM 546 O O . GLU A 1 69 ? -0.913 -0.318 14.909 1.00 95.06 69 GLU A O 1
ATOM 551 N N . ASN A 1 70 ? -1.667 1.106 13.349 1.00 94.94 70 ASN A N 1
ATOM 552 C CA . ASN A 1 70 ? -2.854 1.530 14.090 1.00 94.94 70 ASN A CA 1
ATOM 553 C C . ASN A 1 70 ? -4.108 0.705 13.778 1.00 94.94 70 ASN A C 1
ATOM 555 O O . ASN A 1 70 ? -5.147 0.958 14.385 1.00 94.94 70 ASN A O 1
ATOM 559 N N . TYR A 1 71 ? -4.030 -0.270 12.868 1.00 94.69 71 TYR A N 1
ATOM 560 C CA . TYR A 1 71 ? -5.193 -1.033 12.414 1.00 94.69 71 TYR A CA 1
ATOM 561 C C . TYR A 1 71 ? -5.019 -2.535 12.625 1.00 94.69 71 TYR A C 1
ATOM 563 O O . TYR A 1 71 ? -3.949 -3.095 12.396 1.00 94.69 71 TYR A O 1
ATOM 571 N N . ASP A 1 72 ? -6.120 -3.188 13.001 1.00 93.69 72 ASP A N 1
ATOM 572 C CA . ASP A 1 72 ? -6.169 -4.640 13.204 1.00 93.69 72 ASP A CA 1
ATOM 573 C C . ASP A 1 72 ? -6.432 -5.420 11.905 1.00 93.69 72 ASP A C 1
ATOM 575 O O . ASP A 1 72 ? -6.107 -6.596 11.813 1.00 93.69 72 ASP A O 1
ATOM 579 N N . ILE A 1 73 ? -7.017 -4.777 10.891 1.00 94.12 73 ILE A N 1
ATOM 580 C CA . ILE A 1 73 ? -7.339 -5.405 9.602 1.00 94.12 73 ILE A CA 1
ATOM 581 C C . ILE A 1 73 ? -6.790 -4.521 8.490 1.00 94.12 73 ILE A C 1
ATOM 583 O O . ILE A 1 73 ? -7.164 -3.345 8.398 1.00 94.12 73 ILE A O 1
ATOM 587 N N . LEU A 1 74 ? -5.938 -5.109 7.650 1.00 95.25 74 LEU A N 1
ATOM 588 C CA . LEU A 1 74 ? -5.323 -4.484 6.482 1.00 95.25 74 LEU A CA 1
ATOM 589 C C . LEU A 1 74 ? -5.836 -5.193 5.223 1.00 95.25 74 LEU A C 1
ATOM 591 O O . LEU A 1 74 ? -5.635 -6.394 5.065 1.00 95.25 74 LEU A O 1
ATOM 595 N N . HIS A 1 75 ? -6.480 -4.458 4.324 1.00 95.75 75 HIS A N 1
ATOM 596 C CA . HIS A 1 75 ? -6.904 -4.955 3.019 1.00 95.75 75 HIS A CA 1
ATOM 597 C C . HIS A 1 75 ? -6.102 -4.262 1.924 1.00 95.75 75 HIS A C 1
ATOM 599 O O . HIS A 1 75 ? -6.151 -3.042 1.771 1.00 95.75 75 HIS A O 1
ATOM 605 N N . LEU A 1 76 ? -5.321 -5.045 1.189 1.00 95.12 76 LEU A N 1
ATOM 606 C CA . LEU A 1 76 ? -4.371 -4.549 0.202 1.00 95.12 76 LEU A CA 1
ATOM 607 C C . LEU A 1 76 ? -4.797 -5.051 -1.175 1.00 95.12 76 LEU A C 1
ATOM 609 O O . LEU A 1 76 ? -4.493 -6.182 -1.550 1.00 95.12 76 LEU A O 1
ATOM 613 N N . ALA A 1 77 ? -5.509 -4.209 -1.916 1.00 93.44 77 ALA A N 1
ATOM 614 C CA . ALA A 1 77 ? -5.994 -4.518 -3.251 1.00 93.44 77 ALA A CA 1
ATOM 615 C C . ALA A 1 77 ? -4.969 -4.008 -4.281 1.00 93.44 77 ALA A C 1
ATOM 617 O O . ALA A 1 77 ? -5.081 -2.908 -4.818 1.00 93.44 77 ALA A O 1
ATOM 618 N N . MET A 1 78 ? -3.882 -4.766 -4.464 1.00 92.81 78 MET A N 1
ATOM 619 C CA . MET A 1 78 ? -2.689 -4.328 -5.204 1.00 92.81 78 MET A CA 1
ATOM 620 C C . MET A 1 78 ? -1.946 -5.474 -5.895 1.00 92.81 78 MET A C 1
ATOM 622 O O . MET A 1 78 ? -2.124 -6.646 -5.562 1.00 92.81 78 MET A O 1
ATOM 626 N N . HIS A 1 79 ? -1.056 -5.127 -6.829 1.00 93.44 79 HIS A N 1
ATOM 627 C CA . HIS A 1 79 ? -0.143 -6.089 -7.447 1.00 93.44 79 HIS A CA 1
ATOM 628 C C . HIS A 1 79 ? 0.936 -6.560 -6.471 1.00 93.44 79 HIS A C 1
ATOM 630 O O . HIS A 1 79 ? 1.440 -5.802 -5.640 1.00 93.44 79 HIS A O 1
ATOM 636 N N . THR A 1 80 ? 1.333 -7.821 -6.625 1.00 91.94 80 THR A N 1
ATOM 637 C CA . THR A 1 80 ? 2.412 -8.447 -5.855 1.00 91.94 80 THR A CA 1
ATOM 638 C C . THR A 1 80 ? 3.389 -9.123 -6.806 1.00 91.94 80 THR A C 1
ATOM 640 O O . THR A 1 80 ? 2.984 -9.772 -7.769 1.00 91.94 80 THR A O 1
ATOM 643 N N . VAL A 1 81 ? 4.682 -9.006 -6.521 1.00 91.75 81 VAL A N 1
ATOM 644 C CA . VAL A 1 81 ? 5.729 -9.786 -7.185 1.00 91.75 81 VAL A CA 1
ATOM 645 C C . VAL A 1 81 ? 6.215 -10.845 -6.219 1.00 91.75 81 VAL A C 1
ATOM 647 O O . VAL A 1 81 ? 6.696 -10.519 -5.135 1.00 91.75 81 VAL A O 1
ATOM 650 N N . ILE A 1 82 ? 6.115 -12.104 -6.633 1.00 92.44 82 ILE A N 1
ATOM 651 C CA . ILE A 1 82 ? 6.605 -13.245 -5.865 1.00 92.44 82 ILE A CA 1
ATOM 652 C C . ILE A 1 82 ? 7.978 -13.644 -6.394 1.00 92.44 82 ILE A C 1
ATOM 654 O O . ILE A 1 82 ? 8.138 -13.921 -7.585 1.00 92.44 82 ILE A O 1
ATOM 658 N N . ASP A 1 83 ? 8.962 -13.673 -5.502 1.00 92.06 83 ASP A N 1
ATOM 659 C CA . ASP A 1 83 ? 10.283 -14.216 -5.789 1.00 92.06 83 ASP A CA 1
ATOM 660 C C . ASP A 1 83 ? 10.366 -15.649 -5.244 1.00 92.06 83 ASP A C 1
ATOM 662 O O . ASP A 1 83 ? 10.427 -15.883 -4.039 1.00 92.06 83 ASP A O 1
ATOM 666 N N . ASN A 1 84 ? 10.315 -16.624 -6.154 1.00 91.94 84 ASN A N 1
ATOM 667 C CA . ASN A 1 84 ? 10.317 -18.047 -5.805 1.00 91.94 84 ASN A CA 1
ATOM 668 C C . ASN A 1 84 ? 11.698 -18.568 -5.382 1.00 91.94 84 ASN A C 1
ATOM 670 O O . ASN A 1 84 ? 11.785 -19.689 -4.886 1.00 91.94 84 ASN A O 1
ATOM 674 N N . GLN A 1 85 ? 12.776 -17.823 -5.647 1.00 95.94 85 GLN A N 1
ATOM 675 C CA . GLN A 1 85 ? 14.127 -18.215 -5.242 1.00 95.94 85 GLN A CA 1
ATOM 676 C C . GLN A 1 85 ? 14.458 -17.651 -3.866 1.00 95.94 85 GLN A C 1
ATOM 678 O O . GLN A 1 85 ? 15.015 -18.364 -3.034 1.00 95.94 85 GLN A O 1
ATOM 683 N N . ASP A 1 86 ? 14.066 -16.403 -3.615 1.00 94.50 86 ASP A N 1
ATOM 684 C CA . ASP A 1 86 ? 14.197 -15.778 -2.308 1.00 94.50 86 ASP A CA 1
ATOM 685 C C . ASP A 1 86 ? 12.898 -15.060 -1.908 1.00 94.50 86 ASP A C 1
ATOM 687 O O . ASP A 1 86 ? 12.700 -13.879 -2.222 1.00 94.50 86 ASP A O 1
ATOM 691 N N . PRO A 1 87 ? 12.011 -15.747 -1.163 1.00 93.44 87 PRO A N 1
ATOM 692 C CA . PRO A 1 87 ? 10.727 -15.195 -0.752 1.00 93.44 87 PRO A CA 1
ATOM 693 C C . PRO A 1 87 ? 10.828 -13.873 0.016 1.00 93.44 87 PRO A C 1
ATOM 695 O O . PRO A 1 87 ? 9.877 -13.092 -0.024 1.00 93.44 87 PRO A O 1
ATOM 698 N N . MET A 1 88 ? 11.960 -13.579 0.674 1.00 93.38 88 MET A N 1
ATOM 699 C CA . MET A 1 88 ? 12.159 -12.326 1.417 1.00 93.38 88 MET A CA 1
ATOM 700 C C . MET A 1 88 ? 12.289 -11.102 0.505 1.00 93.38 88 MET A C 1
ATOM 702 O O . MET A 1 88 ? 12.108 -9.969 0.965 1.00 93.38 88 MET A O 1
ATOM 706 N N . PHE A 1 89 ? 12.557 -11.319 -0.784 1.00 92.19 89 PHE A N 1
ATOM 707 C CA . PHE A 1 89 ? 12.544 -10.293 -1.822 1.00 92.19 89 PHE A CA 1
ATOM 708 C C . PHE A 1 89 ? 11.241 -10.261 -2.629 1.00 92.19 89 PHE A C 1
ATOM 710 O O . PHE A 1 89 ? 11.169 -9.512 -3.608 1.00 92.19 89 PHE A O 1
ATOM 717 N N . SER A 1 90 ? 10.196 -10.986 -2.219 1.00 94.62 90 SER A N 1
ATOM 718 C CA . SER A 1 90 ? 8.842 -10.720 -2.719 1.00 94.62 90 SER A CA 1
ATOM 719 C C . SER A 1 90 ? 8.408 -9.303 -2.327 1.00 94.62 90 SER A C 1
ATOM 721 O O . SER A 1 90 ? 8.887 -8.753 -1.332 1.00 94.62 90 SER A O 1
ATOM 723 N N . LYS A 1 91 ? 7.563 -8.670 -3.146 1.00 93.88 91 LYS A N 1
ATOM 724 C CA . LYS A 1 91 ? 7.232 -7.241 -3.029 1.00 93.88 91 LYS A CA 1
ATOM 725 C C . LYS A 1 91 ? 5.744 -6.985 -3.186 1.00 93.88 91 LYS A C 1
ATOM 727 O O . LYS A 1 91 ? 5.139 -7.473 -4.138 1.00 93.88 91 LYS A O 1
ATOM 732 N N . LEU A 1 92 ? 5.206 -6.140 -2.316 1.00 95.25 92 LEU A N 1
ATOM 733 C CA . LEU A 1 92 ? 3.921 -5.473 -2.499 1.00 95.25 92 LEU A CA 1
ATOM 734 C C . LEU A 1 92 ? 4.149 -4.160 -3.253 1.00 95.25 92 LEU A C 1
ATOM 736 O O . LEU A 1 92 ? 5.038 -3.383 -2.891 1.00 95.25 92 LEU A O 1
ATOM 740 N N . ILE A 1 93 ? 3.379 -3.927 -4.314 1.00 94.25 93 ILE A N 1
ATOM 741 C CA . ILE A 1 93 ? 3.583 -2.782 -5.205 1.00 94.25 93 ILE A CA 1
ATOM 742 C C . ILE A 1 93 ? 2.540 -1.711 -4.902 1.00 94.25 93 ILE A C 1
ATOM 744 O O . ILE A 1 93 ? 1.380 -1.817 -5.298 1.00 94.25 93 ILE A O 1
ATOM 748 N N . PHE A 1 94 ? 2.979 -0.653 -4.231 1.00 94.94 94 PHE A N 1
ATOM 749 C CA . PHE A 1 94 ? 2.187 0.549 -3.990 1.00 94.94 94 PHE A CA 1
ATOM 750 C C . PHE A 1 94 ? 2.230 1.477 -5.207 1.00 94.94 94 PHE A C 1
ATOM 752 O O . PHE A 1 94 ? 2.910 1.205 -6.202 1.00 94.94 94 PHE A O 1
ATOM 759 N N . THR A 1 95 ? 1.531 2.607 -5.127 1.00 92.06 95 THR A N 1
ATOM 760 C CA . THR A 1 95 ? 1.680 3.655 -6.134 1.00 92.06 95 THR A CA 1
ATOM 761 C C . THR A 1 95 ? 3.141 4.097 -6.136 1.00 92.06 95 THR A C 1
ATOM 763 O O . THR A 1 95 ? 3.698 4.414 -5.082 1.00 92.06 95 THR A O 1
ATOM 766 N N . LEU A 1 96 ? 3.780 4.066 -7.312 1.00 89.19 96 LEU A N 1
ATOM 767 C CA . LEU A 1 96 ? 5.235 4.193 -7.485 1.00 89.19 96 LEU A CA 1
ATOM 768 C C . LEU A 1 96 ? 5.733 5.643 -7.342 1.00 89.19 96 LEU A C 1
ATOM 770 O O . LEU A 1 96 ? 6.408 6.179 -8.225 1.00 89.19 96 LEU A O 1
ATOM 774 N N . ILE A 1 97 ? 5.392 6.269 -6.218 1.00 85.75 97 ILE A N 1
ATOM 775 C CA . ILE A 1 97 ? 5.864 7.578 -5.779 1.00 85.75 97 ILE A CA 1
ATOM 776 C C . ILE A 1 97 ? 7.063 7.346 -4.863 1.00 85.75 97 ILE A C 1
ATOM 778 O O . ILE A 1 97 ? 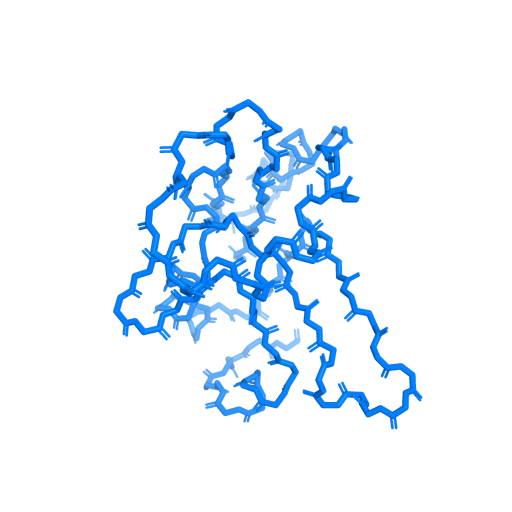6.968 6.645 -3.860 1.00 85.75 97 ILE A O 1
ATOM 782 N N . THR A 1 98 ? 8.204 7.921 -5.240 1.00 85.19 98 THR A N 1
ATOM 783 C CA . THR A 1 98 ? 9.461 7.796 -4.488 1.00 85.19 98 THR A CA 1
ATOM 784 C C . THR A 1 98 ? 9.647 8.996 -3.577 1.00 85.19 98 THR A C 1
ATOM 786 O O . THR A 1 98 ? 9.480 10.134 -4.019 1.00 85.19 98 THR A O 1
ATOM 789 N N . ASP A 1 99 ? 10.058 8.749 -2.339 1.00 85.38 99 ASP A N 1
ATOM 790 C CA . ASP A 1 99 ? 10.552 9.778 -1.428 1.00 85.38 99 ASP A CA 1
ATOM 791 C C . ASP A 1 99 ? 11.970 9.441 -0.933 1.00 85.38 99 ASP A C 1
ATOM 793 O O . ASP A 1 99 ? 12.676 8.630 -1.532 1.00 85.38 99 ASP A O 1
ATOM 797 N N . SER A 1 100 ? 12.445 10.114 0.118 1.00 86.62 100 SER A N 1
ATOM 798 C CA . SER A 1 100 ? 13.800 9.901 0.636 1.00 86.62 100 SER A CA 1
ATOM 799 C C . SER A 1 100 ? 14.013 8.540 1.307 1.00 86.62 100 SER A C 1
ATOM 801 O O . SER A 1 100 ? 15.161 8.184 1.561 1.00 86.62 100 SER A O 1
ATOM 803 N N . LEU A 1 101 ? 12.945 7.809 1.640 1.00 88.69 101 LEU A N 1
ATOM 804 C CA . LEU A 1 101 ? 12.988 6.562 2.409 1.00 88.69 101 LEU A CA 1
ATOM 805 C C . LEU A 1 101 ? 12.332 5.382 1.687 1.00 88.69 101 LEU A C 1
ATOM 807 O O . LEU A 1 101 ? 12.727 4.245 1.930 1.00 88.69 101 LEU A O 1
ATOM 811 N N . ASN A 1 102 ? 11.341 5.636 0.835 1.00 91.50 102 ASN A N 1
ATOM 812 C CA . ASN A 1 102 ? 10.496 4.611 0.232 1.00 91.50 102 ASN A CA 1
ATOM 813 C C . ASN A 1 102 ? 10.435 4.774 -1.285 1.00 91.50 102 ASN A C 1
ATOM 815 O O . ASN A 1 102 ? 10.471 5.886 -1.819 1.00 91.50 102 ASN A O 1
ATOM 819 N N . ASP A 1 103 ? 10.321 3.649 -1.984 1.00 89.50 103 ASP A N 1
ATOM 820 C CA . ASP A 1 103 ? 10.358 3.596 -3.445 1.00 89.50 103 ASP A CA 1
ATOM 821 C C . ASP A 1 103 ? 9.087 2.984 -4.056 1.00 89.50 103 ASP A C 1
ATOM 823 O O . ASP A 1 103 ? 9.040 2.733 -5.262 1.00 89.50 103 ASP A O 1
ATOM 827 N N . GLY A 1 104 ? 8.057 2.757 -3.238 1.00 91.62 104 GLY A N 1
ATOM 828 C CA . GLY A 1 104 ? 6.783 2.172 -3.647 1.00 91.62 104 GLY A CA 1
ATOM 829 C C . GLY A 1 104 ? 6.821 0.646 -3.749 1.00 91.62 104 GLY A C 1
ATOM 830 O O . GLY A 1 104 ? 5.842 0.050 -4.199 1.00 91.62 104 GLY A O 1
ATOM 831 N N . LEU A 1 105 ? 7.928 0.007 -3.357 1.00 93.62 105 LEU A N 1
ATOM 832 C CA . LEU A 1 105 ? 8.141 -1.434 -3.444 1.00 93.62 105 LEU A CA 1
ATOM 833 C C . LEU A 1 105 ? 8.480 -1.998 -2.063 1.00 93.62 105 LEU A C 1
ATOM 835 O O . LEU A 1 105 ? 9.649 -2.186 -1.725 1.00 93.62 105 LEU A O 1
ATOM 839 N N . LEU A 1 106 ? 7.443 -2.349 -1.307 1.00 95.19 106 LEU A N 1
ATOM 840 C CA . LEU A 1 106 ? 7.597 -2.891 0.038 1.00 95.19 106 LEU A CA 1
ATOM 841 C C . LEU A 1 106 ? 8.002 -4.366 -0.025 1.00 95.19 106 LEU A C 1
ATOM 843 O O . LEU A 1 106 ? 7.203 -5.215 -0.429 1.00 95.19 106 LEU A O 1
ATOM 847 N N . ASN A 1 107 ? 9.225 -4.687 0.390 1.00 94.94 107 ASN A N 1
ATOM 848 C CA . ASN A 1 107 ? 9.719 -6.061 0.403 1.00 94.94 107 ASN A CA 1
ATOM 849 C C . ASN A 1 107 ? 9.202 -6.840 1.617 1.00 94.94 107 ASN A C 1
ATOM 851 O O . ASN A 1 107 ? 9.006 -6.290 2.699 1.00 94.94 107 ASN A O 1
ATOM 855 N N . THR A 1 108 ? 9.075 -8.159 1.479 1.00 93.75 108 THR A N 1
ATOM 856 C CA . THR A 1 108 ? 8.640 -9.043 2.568 1.00 93.75 108 THR A CA 1
ATOM 857 C C . THR A 1 108 ? 9.527 -8.939 3.813 1.00 93.75 108 THR A C 1
ATOM 859 O O . THR A 1 108 ? 9.003 -8.899 4.924 1.00 93.75 108 THR A O 1
ATOM 862 N N . HIS A 1 109 ? 10.851 -8.813 3.666 1.00 93.88 109 HIS A N 1
ATOM 863 C CA . HIS A 1 109 ? 11.736 -8.602 4.823 1.00 93.88 109 HIS A CA 1
ATOM 864 C C . HIS A 1 109 ? 11.471 -7.283 5.569 1.00 93.88 109 HIS A C 1
ATOM 866 O O . HIS A 1 109 ? 11.652 -7.216 6.786 1.00 93.88 109 HIS A O 1
ATOM 872 N N . GLU A 1 110 ? 11.013 -6.239 4.873 1.00 93.50 110 GLU A N 1
ATOM 873 C CA . GLU A 1 110 ? 10.635 -4.973 5.507 1.00 93.50 110 GLU A CA 1
ATOM 874 C C . GLU A 1 110 ? 9.361 -5.144 6.331 1.00 93.50 110 GLU A C 1
ATOM 876 O O . GLU A 1 110 ? 9.287 -4.617 7.439 1.00 93.50 110 GLU A O 1
ATOM 881 N N . ILE A 1 111 ? 8.398 -5.937 5.840 1.00 91.88 111 ILE A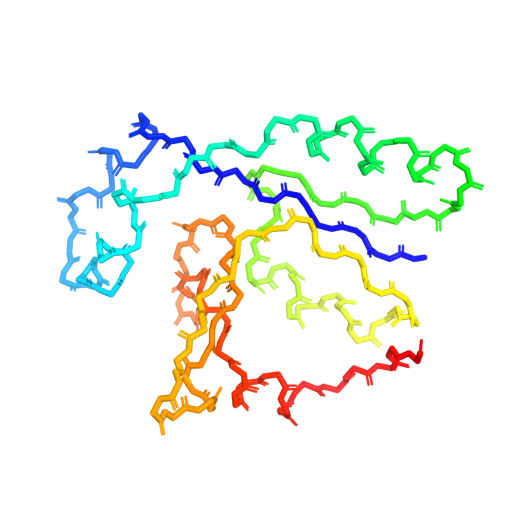 N 1
ATOM 882 C CA . ILE A 1 111 ? 7.142 -6.234 6.548 1.00 91.88 111 ILE A CA 1
ATOM 883 C C . ILE A 1 111 ? 7.423 -6.861 7.916 1.00 91.88 111 ILE A C 1
ATOM 885 O O . ILE A 1 111 ? 6.815 -6.456 8.902 1.00 91.88 111 ILE A O 1
ATOM 889 N N . PHE A 1 112 ? 8.385 -7.784 8.010 1.00 89.44 112 PHE A N 1
ATOM 890 C CA . PHE A 1 112 ? 8.768 -8.397 9.290 1.00 89.44 112 PHE A CA 1
ATOM 891 C C . PHE A 1 112 ? 9.351 -7.410 10.307 1.00 89.44 112 PHE A C 1
ATOM 893 O O . PHE A 1 112 ? 9.366 -7.699 11.501 1.00 89.44 112 PHE A O 1
ATOM 900 N N . SER A 1 113 ? 9.819 -6.250 9.849 1.00 90.06 113 SER A N 1
ATOM 901 C CA . SER A 1 113 ? 10.320 -5.183 10.717 1.00 90.06 113 SER A CA 1
ATOM 902 C C . SER A 1 113 ? 9.227 -4.187 11.127 1.00 90.06 113 SER A C 1
ATOM 904 O O . SER A 1 113 ? 9.471 -3.323 11.973 1.00 90.06 113 SER A O 1
ATOM 906 N N . LEU A 1 114 ? 8.025 -4.278 10.546 1.00 91.94 114 LEU A N 1
ATOM 907 C CA . LEU A 1 114 ? 6.906 -3.399 10.872 1.00 91.94 114 LEU A CA 1
ATOM 908 C C . LEU A 1 114 ? 6.227 -3.833 12.174 1.00 91.94 114 LEU A C 1
ATOM 910 O O . LEU A 1 114 ? 5.988 -5.012 12.427 1.00 91.94 114 LEU A O 1
ATOM 914 N N . LYS A 1 115 ? 5.834 -2.850 12.986 1.00 91.50 115 LYS A N 1
ATOM 915 C CA . LYS A 1 115 ? 5.072 -3.060 14.225 1.00 91.50 115 LYS A CA 1
ATOM 916 C C . LYS A 1 115 ? 3.573 -3.168 13.938 1.00 91.50 115 LYS A C 1
ATOM 918 O O . LYS A 1 115 ? 2.772 -2.391 14.448 1.00 91.50 115 LYS A O 1
ATOM 923 N N . LEU A 1 116 ? 3.190 -4.109 13.081 1.00 90.00 116 LEU A N 1
ATOM 924 C CA . LEU A 1 116 ? 1.787 -4.300 12.722 1.00 90.00 116 LEU A CA 1
ATOM 925 C C . LEU A 1 116 ? 1.022 -4.915 13.899 1.00 90.00 116 LEU A C 1
ATOM 927 O O . LEU A 1 116 ? 1.443 -5.920 14.468 1.00 90.00 116 LEU A O 1
ATOM 931 N N . LYS A 1 117 ? -0.117 -4.312 14.253 1.00 86.44 117 LYS A N 1
ATOM 932 C CA . LYS A 1 117 ? -1.078 -4.895 15.204 1.00 86.44 117 LYS A CA 1
ATOM 933 C C . LYS A 1 117 ? -2.064 -5.848 14.537 1.00 86.44 117 LYS A C 1
ATOM 935 O O . LYS A 1 117 ? -2.814 -6.500 15.256 1.00 86.44 117 LYS A O 1
ATOM 940 N N . ALA A 1 118 ? -2.052 -5.899 13.204 1.00 77.62 118 ALA A N 1
ATOM 941 C CA . ALA A 1 118 ? -3.000 -6.639 12.390 1.00 77.62 118 ALA A CA 1
ATOM 942 C C . ALA A 1 118 ? -3.097 -8.120 12.788 1.00 77.62 118 ALA A C 1
ATOM 944 O O . ALA A 1 118 ? -2.073 -8.744 13.079 1.00 77.62 118 ALA A O 1
ATOM 945 N N . ARG A 1 119 ? -4.322 -8.656 12.830 1.00 63.78 119 ARG A N 1
ATOM 946 C CA . ARG A 1 119 ? -4.639 -10.012 13.308 1.00 63.78 119 ARG A CA 1
ATOM 947 C C . ARG A 1 119 ? -5.544 -10.761 12.347 1.00 63.78 119 ARG A C 1
ATOM 949 O O . ARG A 1 119 ? -6.396 -10.104 11.711 1.00 63.78 119 ARG A O 1
#

Radius of gyration: 14.35 Å; Cα contacts (8 Å, |Δi|>4): 187; chains: 1; bounding box: 40×30×34 Å

Secondary structure (DSSP, 8-state):
-EEEE----TTGGGS---STTHHHHHHHHTT----TTHHHHHHHHHHHS--EEEEGGG--HHHHHHHGGG-S-EEE-S-EE--SS-GGG-EEE------SS--SEEEHHHHTTS-----

Organism: NCBI:txid412755

Foldseek 3Di:
DEEAAEDLDLVVVVVPPDDDVCPVVVVCSVPDDHDPCSVVVVVVCCVVDVYDYQHYPRQAPVNCLVCQQPDQDYHYPFDWAADPVDRQQTWTAHHQDDDPPDGRTHGNVNVVVGNGNHD